Protein AF-A0A6P8TSI1-F1 (afdb_monomer)

Sequence (159 aa):
MEPGDLRESPAGSGESDTGDWREEGCPGGPEEVKTPETNGTTIETSTRDTCEEGETEKQKGVGEQLHSPYEEKLDPRIKDELEHLNEASAEINRLELQLDDARSGYRKILTESARKLNAHSSQLGGCIEKARPYYEARRLAKEVHTHTHTHWETGLCIP

Solvent-accessible surface area (backbone atoms only — not comparable to full-atom values): 10791 Å² total; per-residue (Å²): 135,84,86,82,80,84,83,80,78,82,90,76,91,78,85,78,81,84,76,85,78,79,84,79,76,86,85,82,84,82,91,82,94,79,85,90,85,88,90,84,90,87,90,86,82,91,81,89,84,90,86,87,89,81,92,74,92,74,94,75,88,67,94,68,81,77,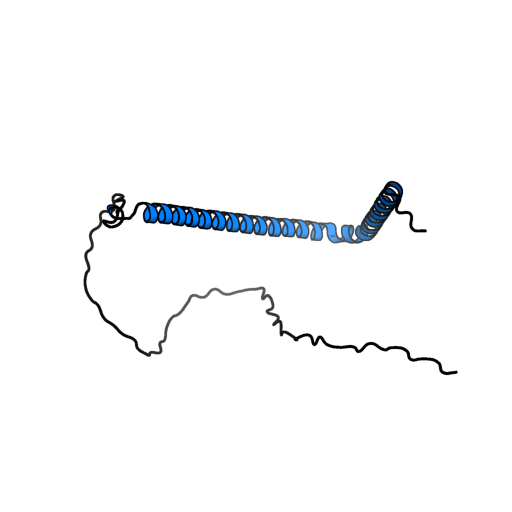76,48,86,59,70,82,66,54,57,67,71,59,49,53,52,50,51,53,51,52,52,52,50,52,50,49,56,51,50,52,52,52,50,51,51,52,51,52,50,48,51,52,50,52,52,53,49,51,52,52,49,51,54,50,42,72,75,44,39,76,61,47,64,70,46,43,66,59,54,52,54,51,51,50,52,49,50,50,50,51,50,51,50,50,37,66,73,68,63,67,74,78,131

pLDDT: mean 70.51, std 26.66, range [28.59, 98.81]

Structure (mmCIF, N/CA/C/O backbone):
data_AF-A0A6P8TSI1-F1
#
_entry.id   AF-A0A6P8TSI1-F1
#
loop_
_atom_site.group_PDB
_atom_site.id
_atom_site.type_symbol
_atom_site.label_atom_id
_atom_site.label_alt_id
_atom_site.label_comp_id
_atom_site.label_asym_id
_atom_site.label_entity_id
_atom_site.label_seq_id
_atom_site.pdbx_PDB_ins_code
_atom_site.Cartn_x
_atom_site.Cartn_y
_atom_site.Cartn_z
_atom_site.occupancy
_atom_site.B_iso_or_equiv
_atom_site.auth_seq_id
_atom_site.auth_comp_id
_atom_site.auth_asym_id
_atom_site.auth_atom_id
_atom_site.pdbx_PDB_model_num
ATOM 1 N N . MET A 1 1 ? 34.805 65.572 4.446 1.00 48.62 1 MET A N 1
ATOM 2 C CA . MET A 1 1 ? 33.503 64.935 4.174 1.00 48.62 1 MET A CA 1
ATOM 3 C C . MET A 1 1 ? 33.719 63.446 4.385 1.00 48.62 1 MET A C 1
ATOM 5 O O . MET A 1 1 ? 34.515 62.875 3.651 1.00 48.62 1 MET A O 1
ATOM 9 N N . GLU A 1 2 ? 33.171 62.883 5.459 1.00 56.16 2 GLU A N 1
ATOM 10 C CA . GLU A 1 2 ? 33.277 61.454 5.795 1.00 56.16 2 GLU A CA 1
ATOM 11 C C . GLU A 1 2 ? 32.568 60.555 4.770 1.00 56.16 2 GLU A C 1
ATOM 13 O O . GLU A 1 2 ? 31.536 60.966 4.234 1.00 56.16 2 GLU A O 1
ATOM 18 N N . PRO A 1 3 ? 33.035 59.313 4.555 1.00 62.44 3 PRO A N 1
ATOM 19 C CA . PRO A 1 3 ? 32.190 58.228 4.082 1.00 62.44 3 PRO A CA 1
ATOM 20 C C . PRO A 1 3 ? 31.582 57.476 5.279 1.00 62.44 3 PRO A C 1
ATOM 22 O O . PRO A 1 3 ? 32.301 56.904 6.092 1.00 62.44 3 PRO A O 1
ATOM 25 N N . GLY A 1 4 ? 30.252 57.502 5.374 1.00 53.53 4 GLY A N 1
ATOM 26 C CA . GLY A 1 4 ? 29.485 56.836 6.422 1.00 53.53 4 GLY A CA 1
ATOM 27 C C . GLY A 1 4 ? 29.460 55.308 6.304 1.00 53.53 4 GLY A C 1
ATOM 28 O O . GLY A 1 4 ? 29.251 54.747 5.229 1.00 53.53 4 GLY A O 1
ATOM 29 N N . ASP A 1 5 ? 29.666 54.701 7.466 1.00 50.72 5 ASP A N 1
ATOM 30 C CA . ASP A 1 5 ? 29.420 53.345 7.958 1.00 50.72 5 ASP A CA 1
ATOM 31 C C . ASP A 1 5 ? 28.565 52.379 7.111 1.00 50.72 5 ASP A C 1
ATOM 33 O O . ASP A 1 5 ? 27.346 52.516 6.960 1.00 50.72 5 ASP A O 1
ATOM 37 N N . LEU A 1 6 ? 29.212 51.286 6.685 1.00 56.69 6 LEU A N 1
ATOM 38 C CA . LEU A 1 6 ? 28.566 50.014 6.365 1.00 56.69 6 LEU A CA 1
ATOM 39 C C . LEU A 1 6 ? 28.001 49.410 7.659 1.00 56.69 6 LEU A C 1
ATOM 41 O O . LEU A 1 6 ? 28.736 49.022 8.564 1.00 56.69 6 LEU A O 1
ATOM 45 N N . ARG A 1 7 ? 26.678 49.299 7.734 1.00 60.09 7 ARG A N 1
ATOM 46 C CA . ARG A 1 7 ? 25.975 48.645 8.839 1.00 60.09 7 ARG A CA 1
ATOM 47 C C . ARG A 1 7 ? 26.093 47.123 8.691 1.00 60.09 7 ARG A C 1
ATOM 49 O O . ARG A 1 7 ? 25.252 46.495 8.051 1.00 60.09 7 ARG A O 1
ATOM 56 N N . GLU A 1 8 ? 27.133 46.527 9.265 1.00 64.12 8 GLU A N 1
ATOM 57 C CA . GLU A 1 8 ? 27.214 45.072 9.424 1.00 64.12 8 GLU A CA 1
ATOM 58 C C . GLU A 1 8 ? 26.134 44.601 10.413 1.00 64.12 8 GLU A C 1
ATOM 60 O O . GLU A 1 8 ? 25.965 45.162 11.497 1.00 64.12 8 GLU A O 1
ATOM 65 N N . SER A 1 9 ? 25.350 43.595 10.018 1.00 59.16 9 SER A N 1
ATOM 66 C CA . SER A 1 9 ? 24.389 42.935 10.910 1.00 59.16 9 SER A CA 1
ATOM 67 C C . SER A 1 9 ? 25.069 41.750 11.605 1.00 59.16 9 SER A C 1
ATOM 69 O O . SER A 1 9 ? 25.809 41.021 10.944 1.00 59.16 9 SER A O 1
ATOM 71 N N . PRO A 1 10 ? 24.838 41.532 12.913 1.00 59.41 10 PRO A N 1
ATOM 72 C CA . PRO A 1 10 ? 25.536 40.503 13.672 1.00 59.41 10 PRO A CA 1
ATOM 73 C C . PRO A 1 10 ? 25.030 39.105 13.303 1.00 59.41 10 PRO A C 1
ATOM 75 O O . PRO A 1 10 ? 23.828 38.837 13.338 1.00 59.41 10 PRO A O 1
ATOM 78 N N . ALA A 1 11 ? 25.959 38.203 12.987 1.00 53.91 11 ALA A N 1
ATOM 79 C CA . ALA A 1 11 ? 25.685 36.775 12.920 1.00 53.91 11 ALA A CA 1
ATOM 80 C C . ALA A 1 11 ? 25.423 36.250 14.340 1.00 53.91 11 ALA A C 1
ATOM 82 O O . ALA A 1 11 ? 26.274 36.379 15.220 1.00 53.91 11 ALA A O 1
ATOM 83 N N . GLY A 1 12 ? 24.239 35.678 14.558 1.00 44.97 12 GLY A N 1
ATOM 84 C CA . GLY A 1 12 ? 23.817 35.146 15.847 1.00 44.97 12 GLY A CA 1
ATOM 85 C C . GLY A 1 12 ? 22.985 33.874 15.711 1.00 44.97 12 GLY A C 1
ATOM 86 O O . GLY A 1 12 ? 21.851 33.926 15.250 1.00 44.97 12 GLY A O 1
ATOM 87 N N . SER A 1 13 ? 23.580 32.791 16.214 1.00 50.56 13 SER A N 1
ATOM 88 C CA . SER A 1 13 ? 22.963 31.655 16.915 1.00 50.56 13 SER A CA 1
ATOM 89 C C . SER A 1 13 ? 22.236 30.556 16.136 1.00 50.56 13 SER A C 1
ATOM 91 O O . SER A 1 13 ? 21.243 30.773 15.451 1.00 50.56 13 SER A O 1
ATOM 93 N N . GLY A 1 14 ? 22.702 29.328 16.386 1.00 39.38 14 GLY A N 1
ATOM 94 C CA . GLY A 1 14 ? 22.045 28.075 16.027 1.00 39.38 14 GLY A CA 1
ATOM 95 C C . GLY A 1 14 ? 23.027 26.909 16.004 1.00 39.38 14 GLY A C 1
ATOM 96 O O . GLY A 1 14 ? 23.256 26.324 14.953 1.00 39.38 14 GLY A O 1
ATOM 97 N N . GLU A 1 15 ? 23.660 26.627 17.141 1.00 44.66 15 GLU A N 1
ATOM 98 C CA . GLU A 1 15 ? 24.416 25.394 17.367 1.00 44.66 15 GLU A CA 1
ATOM 99 C C . GLU A 1 15 ? 23.519 24.174 17.086 1.00 44.66 15 GLU A C 1
ATOM 101 O O . GLU A 1 15 ? 22.430 24.041 17.640 1.00 44.66 15 GLU A O 1
ATOM 106 N N . SER A 1 16 ? 23.932 23.312 16.159 1.00 51.69 16 SER A N 1
ATOM 107 C CA . SER A 1 16 ? 23.246 22.051 15.895 1.00 51.69 16 SER A CA 1
ATOM 108 C C . SER A 1 16 ? 23.717 21.013 16.906 1.00 51.69 16 SER A C 1
ATOM 110 O O . SER A 1 16 ? 24.883 20.616 16.882 1.00 51.69 16 SER A O 1
ATOM 112 N N . ASP A 1 17 ? 22.799 20.583 17.765 1.00 48.03 17 ASP A N 1
ATOM 113 C CA . ASP A 1 17 ? 22.926 19.414 18.630 1.00 48.03 17 ASP A CA 1
ATOM 114 C C . ASP A 1 17 ? 23.291 18.177 17.788 1.00 48.03 17 ASP A C 1
ATOM 116 O O . ASP A 1 17 ? 22.512 17.704 16.955 1.00 48.03 17 ASP A O 1
ATOM 120 N N . THR A 1 18 ? 24.520 17.686 17.944 1.00 44.78 18 THR A N 1
ATOM 121 C CA . THR A 1 18 ? 24.988 16.433 17.345 1.00 44.78 18 THR A CA 1
ATOM 122 C C . THR A 1 18 ? 24.381 15.263 18.109 1.00 44.78 18 THR A C 1
ATOM 124 O O . THR A 1 18 ? 25.004 14.699 19.006 1.00 44.78 18 THR A O 1
ATOM 127 N N . GLY A 1 19 ? 23.152 14.908 17.739 1.00 40.81 19 GLY A N 1
ATOM 128 C CA . GLY A 1 19 ? 22.516 13.659 18.134 1.00 40.81 19 GLY A CA 1
ATOM 129 C C . GLY A 1 19 ? 23.210 12.464 17.479 1.00 40.81 19 GLY A C 1
ATOM 130 O O . GLY A 1 19 ? 23.194 12.308 16.258 1.00 40.81 19 GLY A O 1
ATOM 131 N N . ASP A 1 20 ? 23.822 11.643 18.324 1.00 40.62 20 ASP A N 1
ATOM 132 C CA . ASP A 1 20 ? 24.399 10.324 18.067 1.00 40.62 20 ASP A CA 1
ATOM 133 C C . ASP A 1 20 ? 23.339 9.356 17.499 1.00 40.62 20 ASP A C 1
ATOM 135 O O . ASP A 1 20 ? 22.593 8.709 18.236 1.00 40.62 20 ASP A O 1
ATOM 139 N N . TRP A 1 21 ? 23.231 9.273 16.170 1.00 38.56 21 TRP A N 1
ATOM 140 C CA . TRP A 1 21 ? 22.453 8.229 15.502 1.00 38.56 21 TRP A CA 1
ATOM 141 C C . TRP A 1 21 ? 23.331 6.993 15.333 1.00 38.56 21 TRP A C 1
ATOM 143 O O . TRP A 1 21 ? 24.041 6.832 14.344 1.00 38.56 21 TRP A O 1
ATOM 153 N N . ARG A 1 22 ? 23.265 6.124 16.340 1.00 44.59 22 ARG A N 1
ATOM 154 C CA . ARG A 1 22 ? 23.788 4.757 16.330 1.00 44.59 22 ARG A CA 1
ATOM 155 C C . ARG A 1 22 ? 23.360 4.023 15.049 1.00 44.59 22 ARG A C 1
ATOM 157 O O . ARG A 1 22 ? 22.180 3.726 14.864 1.00 44.59 22 ARG A O 1
ATOM 164 N N . GLU A 1 23 ? 24.328 3.719 14.186 1.00 43.28 23 GLU A N 1
ATOM 165 C CA . GLU A 1 23 ? 24.185 2.729 13.116 1.00 43.28 23 GLU A CA 1
ATOM 166 C C . GLU A 1 23 ? 23.965 1.348 13.746 1.00 43.28 23 GLU A C 1
ATOM 168 O O . GLU A 1 23 ? 24.897 0.737 14.262 1.00 43.28 23 GLU A O 1
ATOM 173 N N . GLU A 1 24 ? 22.741 0.831 13.683 1.00 37.56 24 GLU A N 1
ATOM 174 C CA . GLU A 1 24 ? 22.503 -0.604 13.838 1.00 37.56 24 GLU A CA 1
ATOM 175 C C . GLU A 1 24 ? 22.441 -1.217 12.436 1.00 37.56 24 GLU A C 1
ATOM 177 O O . GLU A 1 24 ? 21.470 -1.065 11.688 1.00 37.56 24 GLU A O 1
ATOM 182 N N . GLY A 1 25 ? 23.549 -1.849 12.049 1.00 35.56 25 GLY A N 1
ATOM 183 C CA . GLY A 1 25 ? 23.700 -2.546 10.780 1.00 35.56 25 GLY A CA 1
ATOM 184 C C . GLY A 1 25 ? 22.747 -3.735 10.664 1.00 35.56 25 GLY A C 1
ATOM 185 O O . GLY A 1 25 ? 22.529 -4.483 11.612 1.00 35.56 25 GLY A O 1
ATOM 186 N N . CYS A 1 26 ? 22.201 -3.939 9.466 1.00 35.50 26 CYS A N 1
ATOM 187 C CA . CYS A 1 26 ? 21.476 -5.155 9.107 1.00 35.50 26 CYS A CA 1
ATOM 188 C C . CYS A 1 26 ? 22.431 -6.367 9.098 1.00 35.50 26 CYS A C 1
ATOM 190 O O . CYS A 1 26 ? 23.345 -6.376 8.269 1.00 35.50 26 CYS A O 1
ATOM 192 N N . PRO A 1 27 ? 22.217 -7.427 9.903 1.00 37.09 27 PRO A N 1
ATOM 193 C CA . PRO A 1 27 ? 22.967 -8.664 9.756 1.00 37.09 27 PRO A CA 1
ATOM 194 C C . PRO A 1 27 ? 22.159 -9.665 8.923 1.00 37.09 27 PRO A C 1
ATOM 196 O O . PRO A 1 27 ? 21.105 -10.153 9.331 1.00 37.09 27 PRO A O 1
ATOM 199 N N . GLY A 1 28 ? 22.665 -9.972 7.730 1.00 33.34 28 GLY A N 1
ATOM 200 C CA . GLY A 1 28 ? 22.177 -11.060 6.889 1.00 33.34 28 GLY A CA 1
ATOM 201 C C . GLY A 1 28 ? 23.009 -12.339 7.049 1.00 33.34 28 GLY A C 1
ATOM 202 O O . GLY A 1 28 ? 24.079 -12.417 6.459 1.00 33.34 28 GLY A O 1
ATOM 203 N N . GLY A 1 29 ? 22.442 -13.325 7.765 1.00 32.84 29 GLY A N 1
ATOM 204 C CA . GLY A 1 29 ? 22.576 -14.799 7.621 1.00 32.84 29 GLY A CA 1
ATOM 205 C C . GLY A 1 29 ? 23.891 -15.502 8.024 1.00 32.84 29 GLY A C 1
ATOM 206 O O . GLY A 1 29 ? 24.897 -14.828 8.221 1.00 32.84 29 GLY A O 1
ATOM 207 N N . PRO A 1 30 ? 23.947 -16.860 8.023 1.00 45.19 30 PRO A N 1
ATOM 208 C CA . PRO A 1 30 ? 22.920 -17.895 8.275 1.00 45.19 30 PRO A CA 1
ATOM 209 C C . PRO A 1 30 ? 23.286 -18.837 9.468 1.00 45.19 30 PRO A C 1
ATOM 211 O O . PRO A 1 30 ? 24.387 -18.736 9.992 1.00 45.19 30 PRO A O 1
ATOM 214 N N . GLU A 1 31 ? 22.394 -19.792 9.810 1.00 32.47 31 GLU A N 1
ATOM 215 C CA . GLU A 1 31 ? 22.579 -20.914 10.782 1.00 32.47 31 GLU A CA 1
ATOM 216 C C . GLU A 1 31 ? 22.631 -20.499 12.280 1.00 32.47 31 GLU A C 1
ATOM 218 O O . GLU A 1 31 ? 23.166 -19.459 12.619 1.00 32.47 31 GLU A O 1
ATOM 223 N N . GLU A 1 32 ? 22.024 -21.143 13.285 1.00 29.95 32 GLU A N 1
ATOM 224 C CA . GLU A 1 32 ? 21.593 -22.519 13.564 1.00 29.95 32 GLU A CA 1
ATOM 225 C C . GLU A 1 32 ? 20.360 -22.504 14.505 1.00 29.95 32 GLU A C 1
ATOM 227 O O . GLU A 1 32 ? 20.172 -21.603 15.323 1.00 29.95 32 GLU A O 1
ATOM 232 N N . VAL A 1 33 ? 19.533 -23.549 14.428 1.00 41.81 33 VAL A N 1
ATOM 233 C CA . VAL A 1 33 ? 18.452 -23.856 15.380 1.00 41.81 33 VAL A CA 1
ATOM 234 C C . VAL A 1 33 ? 19.035 -24.447 16.669 1.00 41.81 33 VAL A C 1
ATOM 236 O O . VAL A 1 33 ? 19.665 -25.502 16.616 1.00 41.81 33 VAL A O 1
ATOM 239 N N . LYS A 1 34 ? 18.726 -23.862 17.838 1.00 31.47 34 LYS A N 1
ATOM 240 C CA . LYS A 1 34 ? 18.705 -24.593 19.120 1.00 31.47 34 LYS A CA 1
ATOM 241 C C . LYS A 1 34 ? 17.761 -23.946 20.148 1.00 31.47 34 LYS A C 1
ATOM 243 O O . LYS A 1 34 ? 17.696 -22.732 20.285 1.00 31.47 34 LYS A O 1
ATOM 248 N N . THR A 1 35 ? 16.992 -24.809 20.802 1.00 28.62 35 THR A N 1
ATOM 249 C CA . THR A 1 35 ? 15.863 -24.610 21.735 1.00 28.62 35 THR A CA 1
ATOM 250 C C . THR A 1 35 ? 16.232 -23.974 23.094 1.00 28.62 35 THR A C 1
ATOM 252 O O . THR A 1 35 ? 17.418 -23.900 23.405 1.00 28.62 35 THR A O 1
ATOM 255 N N . PRO A 1 36 ? 15.245 -23.538 23.917 1.00 41.44 36 PRO A N 1
ATOM 256 C CA . PRO A 1 36 ? 15.475 -22.702 25.096 1.00 41.44 36 PRO A CA 1
ATOM 257 C C . PRO A 1 36 ? 15.772 -23.523 26.357 1.00 41.44 36 PRO A C 1
ATOM 259 O O . PRO A 1 36 ? 15.175 -24.578 26.564 1.00 41.44 36 PRO A O 1
ATOM 262 N N . GLU A 1 37 ? 16.629 -22.993 27.233 1.00 30.33 37 GLU A N 1
ATOM 263 C CA . GLU A 1 37 ? 16.833 -23.517 28.584 1.00 30.33 37 GLU A CA 1
ATOM 264 C C . GLU A 1 37 ? 16.708 -22.415 29.640 1.00 30.33 37 GLU A C 1
ATOM 266 O O . GLU A 1 37 ? 17.060 -21.252 29.456 1.00 30.33 37 GLU A O 1
ATOM 271 N N . THR A 1 38 ? 16.106 -22.844 30.733 1.00 29.03 38 THR A N 1
ATOM 272 C CA . THR A 1 38 ? 15.568 -22.134 31.882 1.00 29.03 38 THR A CA 1
ATOM 273 C C . THR A 1 38 ? 16.619 -21.892 32.981 1.00 29.03 38 THR A C 1
ATOM 275 O O . THR A 1 38 ? 17.586 -22.646 33.066 1.00 29.03 38 THR A O 1
ATOM 278 N N . ASN A 1 39 ? 16.318 -20.957 33.904 1.00 31.28 39 ASN A N 1
ATOM 279 C CA . ASN A 1 39 ? 16.537 -21.004 35.377 1.00 31.28 39 ASN A CA 1
ATOM 280 C C . ASN A 1 39 ? 17.404 -19.893 36.017 1.00 31.28 39 ASN A C 1
ATOM 282 O O . ASN A 1 39 ? 18.542 -19.669 35.620 1.00 31.28 39 ASN A O 1
ATOM 286 N N . GLY A 1 40 ? 16.888 -19.338 37.132 1.00 30.83 40 GLY A N 1
ATOM 287 C CA . GLY A 1 40 ? 17.652 -18.740 38.247 1.00 30.83 40 GLY A CA 1
ATOM 288 C C . GLY A 1 40 ? 17.399 -17.242 38.480 1.00 30.83 40 GLY A C 1
ATOM 289 O O . GLY A 1 40 ? 18.065 -16.414 37.881 1.00 30.83 40 GLY A O 1
ATOM 290 N N . THR A 1 41 ? 16.356 -16.835 39.214 1.00 28.59 41 THR A N 1
ATOM 291 C CA . THR A 1 41 ? 16.309 -16.654 40.689 1.00 28.59 41 THR A CA 1
ATOM 292 C C . THR A 1 41 ? 17.200 -15.523 41.219 1.00 28.59 41 THR A C 1
ATOM 294 O O . THR A 1 41 ? 18.405 -15.708 41.345 1.00 28.59 41 THR A O 1
ATOM 297 N N . THR A 1 42 ? 16.594 -14.408 41.657 1.00 32.75 42 THR A N 1
ATOM 298 C CA . THR A 1 42 ? 16.969 -13.669 42.885 1.00 32.75 42 THR A CA 1
ATOM 299 C C . THR A 1 42 ? 15.765 -12.849 43.386 1.00 32.75 42 THR A C 1
ATOM 301 O O . THR A 1 42 ? 15.153 -12.089 42.643 1.00 32.75 42 THR A O 1
ATOM 304 N N . ILE A 1 43 ? 15.429 -13.108 44.649 1.00 36.97 43 ILE A N 1
ATOM 305 C CA . ILE A 1 43 ? 14.410 -12.549 45.561 1.00 36.97 43 ILE A CA 1
ATOM 306 C C . ILE A 1 43 ? 14.973 -11.182 46.057 1.00 36.97 43 ILE A C 1
ATOM 308 O O . ILE A 1 43 ? 16.189 -11.038 46.077 1.00 36.97 43 ILE A O 1
ATOM 312 N N . GLU A 1 44 ? 14.282 -10.084 46.387 1.00 35.91 44 GLU A N 1
ATOM 313 C CA . GLU A 1 44 ? 13.160 -9.778 47.297 1.00 35.91 44 GLU A CA 1
ATOM 314 C C . GLU A 1 44 ? 12.703 -8.319 46.976 1.00 35.91 44 GLU A C 1
ATOM 316 O O . GLU A 1 44 ? 13.492 -7.545 46.446 1.00 35.91 44 GLU A O 1
ATOM 321 N N . THR A 1 45 ? 11.508 -7.783 47.248 1.00 30.17 45 THR A N 1
ATOM 322 C CA . THR A 1 45 ? 10.881 -7.588 48.567 1.00 30.17 45 THR A CA 1
ATOM 323 C C . THR A 1 45 ? 9.504 -6.8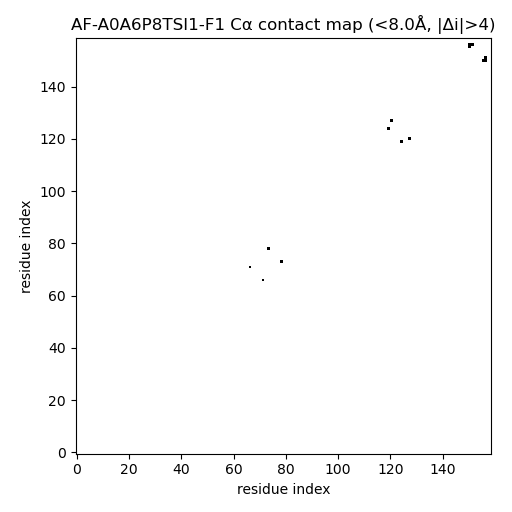97 48.409 1.00 30.17 45 THR A C 1
ATOM 325 O O . THR A 1 45 ? 9.382 -5.891 47.724 1.00 30.17 45 THR A O 1
ATOM 328 N N . SER A 1 46 ? 8.514 -7.413 49.148 1.00 37.38 46 SER A N 1
ATOM 329 C CA . SER A 1 46 ? 7.489 -6.704 49.944 1.00 37.38 46 SER A CA 1
ATOM 330 C C . SER A 1 46 ? 6.545 -5.656 49.317 1.00 37.38 46 SER A C 1
ATOM 332 O O . SER A 1 46 ? 6.904 -4.501 49.121 1.00 37.38 46 SER A O 1
ATOM 334 N N . THR A 1 47 ? 5.268 -6.031 49.168 1.00 35.38 47 THR A N 1
ATOM 335 C CA . THR A 1 47 ? 4.072 -5.395 49.791 1.00 35.38 47 THR A CA 1
ATOM 336 C C . THR A 1 47 ? 2.857 -6.293 49.457 1.00 35.38 47 THR A C 1
ATOM 338 O O . THR A 1 47 ? 2.596 -6.552 48.292 1.00 35.38 47 THR A O 1
ATOM 341 N N . ARG A 1 48 ? 2.309 -7.073 50.409 1.00 38.88 48 ARG A N 1
ATOM 342 C CA . ARG A 1 48 ? 1.156 -6.750 51.291 1.00 38.88 48 ARG A CA 1
ATOM 343 C C . ARG A 1 48 ? -0.136 -6.531 50.460 1.00 38.88 48 ARG A C 1
ATOM 345 O O . ARG A 1 48 ? -0.113 -5.689 49.582 1.00 38.88 48 ARG A O 1
ATOM 352 N N . ASP A 1 49 ? -1.279 -7.208 50.602 1.00 31.55 49 ASP A N 1
ATOM 353 C CA . ASP A 1 49 ? -1.989 -7.864 51.710 1.00 31.55 49 ASP A CA 1
ATOM 354 C C . ASP A 1 49 ? -2.864 -9.027 51.164 1.00 31.55 49 ASP A C 1
ATOM 356 O O . ASP A 1 49 ? -3.199 -9.092 49.984 1.00 31.55 49 ASP A O 1
ATOM 360 N N . THR A 1 50 ? -3.232 -9.921 52.075 1.00 34.47 50 THR A N 1
ATOM 361 C CA . THR A 1 50 ? -4.143 -11.080 52.000 1.00 34.47 50 THR A CA 1
ATOM 362 C C . THR A 1 50 ? -5.537 -10.827 51.410 1.00 34.47 50 THR A C 1
ATOM 364 O O . THR A 1 50 ? -6.089 -9.762 51.664 1.00 34.47 50 THR A O 1
ATOM 367 N N . CYS A 1 51 ? -6.140 -11.862 50.797 1.00 34.34 51 CYS A N 1
ATOM 368 C CA . CYS A 1 51 ? -7.510 -12.360 51.063 1.00 34.34 51 CYS A CA 1
ATOM 369 C C . CYS A 1 51 ? -7.717 -13.726 50.366 1.00 34.34 51 CYS A C 1
ATOM 371 O O . CYS A 1 51 ? -7.589 -13.819 49.147 1.00 34.34 51 CYS A O 1
ATOM 373 N N . GLU A 1 52 ? -8.011 -14.773 51.143 1.00 36.38 52 GLU A N 1
ATOM 374 C CA . GLU A 1 52 ? -8.319 -16.134 50.676 1.00 36.38 52 GLU A CA 1
ATOM 375 C C . GLU A 1 52 ? -9.824 -16.363 50.433 1.00 36.38 52 GLU A C 1
ATOM 377 O O . GLU A 1 52 ? -10.676 -15.670 50.987 1.00 36.38 52 GLU A O 1
ATOM 382 N N . GLU A 1 53 ? -10.060 -17.446 49.685 1.00 35.50 53 GLU A N 1
ATOM 383 C CA . GLU A 1 53 ? -11.241 -18.315 49.584 1.00 35.50 53 GLU A CA 1
ATOM 384 C C . GLU A 1 53 ? -12.247 -18.092 48.447 1.00 35.50 53 GLU A C 1
ATOM 386 O O . GLU A 1 53 ? -12.888 -17.052 48.308 1.00 35.50 53 GLU A O 1
ATOM 391 N N . GLY A 1 54 ? -12.466 -19.189 47.707 1.00 32.69 54 GLY A N 1
ATOM 392 C CA . GLY A 1 54 ? -13.749 -19.470 47.071 1.00 32.69 54 GLY A CA 1
ATOM 393 C C . GLY A 1 54 ? -13.682 -20.180 45.723 1.00 32.69 54 GLY A C 1
ATOM 394 O O . GLY A 1 54 ? -14.149 -19.635 44.729 1.00 32.69 54 GLY A O 1
ATOM 395 N N . GLU A 1 55 ? -13.164 -21.409 45.674 1.00 41.25 55 GLU A N 1
ATOM 396 C CA . GLU A 1 55 ? -13.411 -22.313 44.546 1.00 41.25 55 GLU A CA 1
ATOM 397 C C . GLU A 1 55 ? -14.903 -22.673 44.486 1.00 41.25 55 GLU A C 1
ATOM 399 O O . GLU A 1 55 ? -15.452 -23.226 45.436 1.00 41.25 55 GLU A O 1
ATOM 404 N N . THR A 1 56 ? -15.561 -22.425 43.355 1.00 34.44 56 THR A N 1
ATOM 405 C CA . THR A 1 56 ? -16.699 -23.248 42.922 1.00 34.44 56 THR A CA 1
ATOM 406 C C . THR A 1 56 ? -16.693 -23.369 41.404 1.00 34.44 56 THR A C 1
ATOM 408 O O . THR A 1 56 ? -17.099 -22.474 40.666 1.00 34.44 56 THR A O 1
ATOM 411 N N . GLU A 1 57 ? -16.243 -24.527 40.932 1.00 42.53 57 GLU A N 1
ATOM 412 C CA . GLU A 1 57 ? -16.562 -25.016 39.600 1.00 42.53 57 GLU A CA 1
ATOM 413 C C . GLU A 1 57 ? -18.078 -25.224 39.482 1.00 42.53 57 GLU A C 1
ATOM 415 O O . GLU A 1 57 ? -18.681 -25.968 40.258 1.00 42.53 57 GLU A O 1
ATOM 420 N N . LYS A 1 58 ? -18.697 -24.626 38.461 1.00 38.44 58 LYS A N 1
ATOM 421 C CA . LYS A 1 58 ? -19.863 -25.214 37.793 1.00 38.44 58 LYS A CA 1
ATOM 422 C C . LYS A 1 58 ? -19.986 -24.680 36.371 1.00 38.44 58 LYS A C 1
ATOM 424 O O . LYS A 1 58 ? -20.391 -23.550 36.126 1.00 38.44 58 LYS A O 1
ATOM 429 N N . GLN A 1 59 ? -19.655 -25.554 35.426 1.00 46.44 59 GLN A N 1
ATOM 430 C CA . GLN A 1 59 ? -20.005 -25.426 34.019 1.00 46.44 59 GLN A CA 1
ATOM 431 C C . GLN A 1 59 ? -21.527 -25.310 33.859 1.00 46.44 59 GLN A C 1
ATOM 433 O O . GLN A 1 59 ? -22.235 -26.256 34.205 1.00 46.44 59 GLN A O 1
ATOM 438 N N . LYS A 1 60 ? -22.011 -24.210 33.260 1.00 40.78 60 LYS A N 1
ATOM 439 C CA . LYS A 1 60 ? -23.157 -24.201 32.328 1.00 40.78 60 LYS A CA 1
ATOM 440 C C . LYS A 1 60 ? -23.285 -22.842 31.615 1.00 40.78 60 LYS A C 1
ATOM 442 O O . LYS A 1 60 ? -24.060 -21.996 32.029 1.00 40.78 60 LYS A O 1
ATOM 447 N N . GLY A 1 61 ? -22.551 -22.641 30.522 1.00 32.62 61 GLY A N 1
ATOM 448 C CA . GLY A 1 61 ? -22.712 -21.471 29.649 1.00 32.62 61 GLY A CA 1
ATOM 449 C C . GLY A 1 61 ? -23.696 -21.738 28.509 1.00 32.62 61 GLY A C 1
ATOM 450 O O . GLY A 1 61 ? -23.280 -21.999 27.385 1.00 32.62 61 GLY A O 1
ATOM 451 N N . VAL A 1 62 ? -24.998 -21.698 28.799 1.00 43.97 62 VAL A N 1
ATOM 452 C CA . VAL A 1 62 ? -25.983 -21.192 27.825 1.00 43.97 62 VAL A CA 1
ATOM 453 C C . VAL A 1 62 ? -25.850 -19.673 27.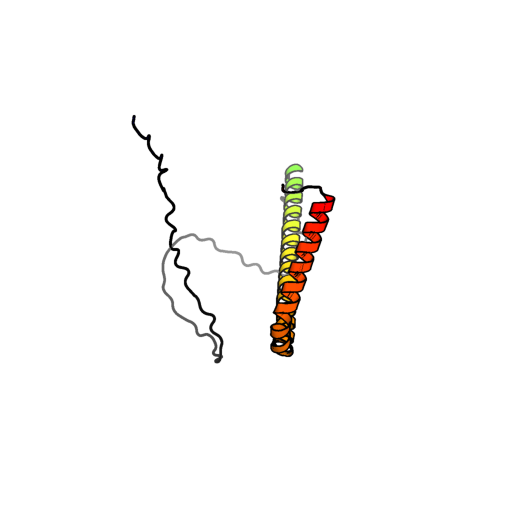892 1.00 43.97 62 VAL A C 1
ATOM 455 O O . VAL A 1 62 ? -25.635 -19.164 28.983 1.00 43.97 62 VAL A O 1
ATOM 458 N N . GLY A 1 63 ? -25.892 -18.973 26.756 1.00 51.66 63 GLY A N 1
ATOM 459 C CA . GLY A 1 63 ? -25.694 -17.523 26.676 1.00 51.66 63 GLY A CA 1
ATOM 460 C C . GLY A 1 63 ? -26.631 -16.747 27.600 1.00 51.66 63 GLY A C 1
ATOM 461 O O . GLY A 1 63 ? -27.731 -16.371 27.209 1.00 51.66 63 GLY A O 1
ATOM 462 N N . GLU A 1 64 ? -26.186 -16.521 28.829 1.00 48.16 64 GLU A N 1
ATOM 463 C CA . GLU A 1 64 ? -26.827 -15.645 29.787 1.00 48.16 64 GLU A CA 1
ATOM 464 C C . GLU A 1 64 ? -26.220 -14.272 29.570 1.00 48.16 64 GLU A C 1
ATOM 466 O O . GLU A 1 64 ? -25.079 -13.984 29.933 1.00 48.16 64 GLU A O 1
ATOM 471 N N . GLN A 1 65 ? -27.005 -13.424 28.920 1.00 58.75 65 GLN A N 1
ATOM 472 C CA . GLN A 1 65 ? -26.841 -11.992 29.018 1.00 58.75 65 GLN A CA 1
ATOM 473 C C . GLN A 1 65 ? -27.055 -11.659 30.499 1.00 58.75 65 GLN A C 1
ATOM 475 O O . GLN A 1 65 ? -28.187 -11.553 30.969 1.00 58.75 65 GLN A O 1
ATOM 480 N N . LEU A 1 66 ? -25.955 -11.642 31.256 1.00 46.91 66 LEU A N 1
ATOM 481 C CA . LEU A 1 66 ? -25.910 -11.274 32.665 1.00 46.91 66 LEU A CA 1
ATOM 482 C C . LEU A 1 66 ? -26.206 -9.777 32.747 1.00 46.91 66 LEU A C 1
ATOM 484 O O . LEU A 1 66 ? -25.301 -8.956 32.867 1.00 46.91 66 LEU A O 1
ATOM 488 N N . HIS A 1 67 ? -27.486 -9.431 32.624 1.00 57.81 67 HIS A N 1
ATOM 489 C CA . HIS A 1 67 ? -27.959 -8.093 32.918 1.00 57.81 67 HIS A CA 1
ATOM 490 C C . HIS A 1 67 ? -27.763 -7.896 34.414 1.00 57.81 67 HIS A C 1
ATOM 492 O O . HIS A 1 67 ? -28.438 -8.505 35.252 1.00 57.81 67 HIS A O 1
ATOM 498 N N . SER A 1 68 ? -26.728 -7.136 34.743 1.00 62.16 68 SER A N 1
ATOM 499 C CA . SER A 1 68 ? -26.300 -6.931 36.114 1.00 62.16 68 SER A CA 1
ATOM 500 C C . SER A 1 68 ? -27.451 -6.287 36.899 1.00 62.16 68 SER A C 1
ATOM 502 O O . SER A 1 68 ? -28.128 -5.416 36.352 1.00 62.16 68 SER A O 1
ATOM 504 N N . PRO A 1 69 ? -27.687 -6.618 38.185 1.00 62.84 69 PRO A N 1
ATOM 505 C CA . PRO A 1 69 ? -28.742 -5.981 38.991 1.00 62.84 69 PRO A CA 1
ATOM 506 C C . PRO A 1 69 ? -28.637 -4.447 39.070 1.00 62.84 69 PRO A C 1
ATOM 508 O O . PRO A 1 69 ? -29.552 -3.771 39.543 1.00 62.84 69 PRO A O 1
ATOM 511 N N . TYR A 1 70 ? -27.494 -3.903 38.654 1.00 60.12 70 TYR A N 1
ATOM 512 C CA . TYR A 1 70 ? -27.229 -2.478 38.539 1.00 60.12 70 TYR A CA 1
ATOM 513 C C . TYR A 1 70 ? -27.811 -1.865 37.266 1.00 60.12 70 TYR A C 1
ATOM 515 O O . TYR A 1 70 ? -28.261 -0.730 37.320 1.00 60.12 70 TYR A O 1
ATOM 523 N N . GLU A 1 71 ? -27.874 -2.611 36.167 1.00 61.50 71 GLU A N 1
ATOM 524 C CA . GLU A 1 71 ? -28.298 -2.143 34.843 1.00 61.50 71 GLU A CA 1
ATOM 525 C C . GLU A 1 71 ? -29.810 -1.820 34.811 1.00 61.50 71 GLU A C 1
ATOM 527 O O . GLU A 1 71 ? -30.245 -0.901 34.122 1.00 61.50 71 GLU A O 1
ATOM 532 N N . GLU A 1 72 ? -30.603 -2.465 35.680 1.00 64.19 72 GLU A N 1
ATOM 533 C CA . GLU A 1 72 ? -32.032 -2.166 35.904 1.00 64.19 72 GLU A CA 1
ATOM 534 C C . GLU A 1 72 ? -32.262 -0.926 36.798 1.00 64.19 72 GLU A C 1
ATOM 536 O O . GLU A 1 72 ? -33.362 -0.379 36.844 1.00 64.19 72 GLU A O 1
ATOM 541 N N . LYS A 1 73 ? -31.227 -0.450 37.505 1.00 74.00 73 LYS A N 1
ATOM 542 C CA . LYS A 1 73 ? -31.300 0.680 38.453 1.00 74.00 73 LYS A CA 1
ATOM 543 C C . LYS A 1 73 ? -30.582 1.947 37.977 1.00 74.00 73 LYS A C 1
ATOM 545 O O . LYS A 1 73 ? -30.515 2.911 38.741 1.00 74.00 73 LYS A O 1
ATOM 550 N N . LEU A 1 74 ? -30.022 1.959 36.767 1.00 73.50 74 LEU A N 1
ATOM 551 C CA . LEU A 1 74 ? -29.307 3.128 36.246 1.00 73.50 74 LEU A CA 1
ATOM 552 C C . LEU A 1 74 ? -30.274 4.280 35.924 1.00 73.50 74 LEU A C 1
ATOM 554 O O . LEU A 1 74 ? -31.361 4.065 35.390 1.00 73.50 74 LEU A O 1
ATOM 558 N N . ASP A 1 75 ? -29.856 5.515 36.228 1.00 87.25 75 ASP A N 1
ATOM 559 C CA . ASP A 1 75 ? -30.513 6.729 35.718 1.00 87.25 75 ASP A CA 1
ATOM 560 C C . ASP A 1 75 ? -30.480 6.677 34.177 1.00 87.25 75 ASP A C 1
ATOM 562 O O . ASP A 1 75 ? -29.409 6.410 33.619 1.00 87.25 75 ASP A O 1
ATOM 566 N N . PRO A 1 76 ? -31.602 6.943 33.481 1.00 87.38 76 PRO A N 1
ATOM 567 C CA . PRO A 1 76 ? -31.661 6.932 32.021 1.00 87.38 76 PRO A CA 1
ATOM 568 C C . PRO A 1 76 ? -30.524 7.708 31.342 1.00 87.38 76 PRO A C 1
ATOM 570 O O . PRO A 1 76 ? -29.959 7.226 30.372 1.00 87.38 76 PRO A O 1
ATOM 573 N N . ARG A 1 77 ? -30.092 8.846 31.901 1.00 91.19 77 ARG A N 1
ATOM 574 C CA . ARG A 1 77 ? -28.992 9.643 31.326 1.00 91.19 77 ARG A CA 1
ATOM 575 C C . ARG A 1 77 ? -27.637 8.945 31.412 1.00 91.19 77 ARG A C 1
ATOM 577 O O . ARG A 1 77 ? -26.800 9.113 30.536 1.00 91.19 77 ARG A O 1
ATOM 584 N N . ILE A 1 78 ? -27.407 8.191 32.488 1.00 90.81 78 ILE A N 1
ATOM 585 C CA . ILE A 1 78 ? -26.177 7.405 32.660 1.00 90.81 78 ILE A CA 1
ATOM 586 C C . ILE A 1 78 ? -26.177 6.246 31.666 1.00 90.81 78 ILE A C 1
ATOM 588 O O . ILE A 1 78 ? -25.133 5.914 31.113 1.00 90.81 78 ILE A O 1
ATOM 592 N N . LYS A 1 79 ? -27.347 5.647 31.432 1.00 91.06 79 LYS A N 1
ATOM 593 C CA . LYS A 1 79 ? -27.510 4.585 30.446 1.00 91.06 79 LYS A CA 1
ATOM 594 C C . LYS A 1 79 ? -27.215 5.083 29.027 1.00 91.06 79 LYS A C 1
ATOM 596 O O . LYS A 1 79 ? -26.406 4.460 28.350 1.00 91.06 79 LYS A O 1
ATOM 601 N N . ASP A 1 80 ? -27.777 6.225 28.637 1.00 91.94 80 ASP A N 1
ATOM 602 C CA . ASP A 1 80 ? -27.536 6.827 27.318 1.00 91.94 80 ASP A CA 1
ATOM 603 C C . ASP A 1 80 ? -26.038 7.124 27.095 1.00 91.94 80 ASP A C 1
ATOM 605 O O . ASP A 1 80 ? -25.477 6.804 26.050 1.00 91.94 80 ASP A O 1
ATOM 609 N N . GLU A 1 81 ? -25.348 7.679 28.098 1.00 95.31 81 GLU A N 1
ATOM 610 C CA . GLU A 1 81 ? -23.912 7.975 27.988 1.00 95.31 81 GLU A CA 1
ATOM 611 C C . GLU A 1 81 ? -23.051 6.703 27.898 1.00 95.31 81 GLU A C 1
ATOM 613 O O . GLU A 1 81 ? -22.055 6.668 27.175 1.00 95.31 81 GLU A O 1
ATOM 618 N N . LEU A 1 82 ? -23.438 5.633 28.599 1.00 95.31 82 LEU A N 1
ATOM 619 C CA . LEU A 1 82 ? -22.776 4.331 28.485 1.00 95.31 82 LEU A CA 1
ATOM 620 C C . LEU A 1 82 ? -22.979 3.708 27.102 1.00 95.31 82 LEU A C 1
ATOM 622 O O . LEU A 1 82 ? -22.051 3.099 26.571 1.00 95.31 82 LEU A O 1
ATOM 626 N N . GLU A 1 83 ? -24.163 3.864 26.510 1.00 95.12 83 GLU A N 1
ATOM 627 C CA . GLU A 1 83 ? -24.428 3.436 25.135 1.00 95.12 83 GLU A CA 1
ATOM 628 C C . GLU A 1 83 ? -23.536 4.208 24.152 1.00 95.12 83 GLU A C 1
ATOM 630 O O . GLU A 1 83 ? -22.811 3.573 23.384 1.00 95.12 83 GLU A O 1
ATOM 635 N N . HIS A 1 84 ? -23.452 5.540 24.259 1.00 97.12 84 HIS A N 1
ATOM 636 C CA . HIS A 1 84 ? -22.535 6.344 23.440 1.00 97.12 84 HIS A CA 1
ATOM 637 C C . HIS A 1 84 ? -21.064 5.939 23.614 1.00 97.12 84 HIS A C 1
ATOM 639 O O . HIS A 1 84 ? -20.322 5.855 22.634 1.00 97.12 84 HIS A O 1
ATOM 645 N N . LEU A 1 85 ? -20.622 5.667 24.847 1.00 97.75 85 LEU A N 1
ATOM 646 C CA . LEU A 1 85 ? -19.255 5.219 25.114 1.00 97.75 85 LEU A CA 1
ATOM 647 C C . LEU A 1 85 ? -18.975 3.859 24.467 1.00 97.75 85 LEU A C 1
ATOM 649 O O . LEU A 1 85 ? -17.905 3.657 23.887 1.00 97.75 85 LEU A O 1
ATOM 653 N N . ASN A 1 86 ? -19.924 2.929 24.550 1.00 97.25 86 ASN A N 1
ATOM 654 C CA . ASN A 1 86 ? -19.800 1.612 23.936 1.00 97.25 86 ASN A CA 1
ATOM 655 C C . ASN A 1 86 ? -19.782 1.707 22.405 1.00 97.25 86 ASN A C 1
ATOM 657 O O . ASN A 1 86 ? -18.961 1.046 21.768 1.00 97.25 86 ASN A O 1
ATOM 661 N N . GLU A 1 87 ? -20.621 2.560 21.815 1.00 98.38 87 GLU A N 1
ATOM 662 C CA . GLU A 1 87 ? -20.626 2.839 20.375 1.00 98.38 87 GLU A CA 1
ATOM 663 C C . GLU A 1 87 ? -19.303 3.451 19.911 1.00 98.38 87 GLU A C 1
ATOM 665 O O . GLU A 1 87 ? -18.689 2.951 18.968 1.00 98.38 87 GLU A O 1
ATOM 670 N N . ALA A 1 88 ? -18.813 4.480 20.607 1.00 98.31 88 ALA A N 1
ATOM 671 C CA . ALA A 1 88 ? -17.519 5.091 20.320 1.00 98.31 88 ALA A CA 1
ATOM 672 C C . ALA A 1 88 ? -16.373 4.074 20.439 1.00 98.31 88 ALA A C 1
ATOM 674 O O . ALA A 1 88 ? -15.478 4.046 19.597 1.00 98.31 88 ALA A O 1
ATOM 675 N N . SER A 1 89 ? -16.416 3.197 21.444 1.00 98.50 89 SER A N 1
ATOM 676 C CA . SER A 1 89 ? -15.408 2.147 21.631 1.00 98.50 89 SER A CA 1
ATOM 677 C C . SER A 1 89 ? -15.449 1.109 20.507 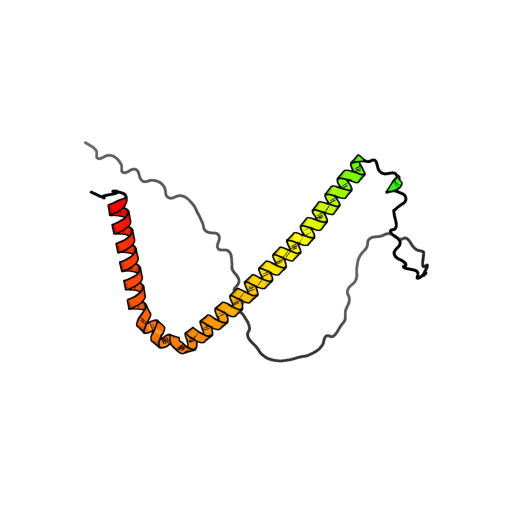1.00 98.50 89 SER A C 1
ATOM 679 O O . SER A 1 89 ? -14.406 0.698 19.996 1.00 98.50 89 SER A O 1
ATOM 681 N N . ALA A 1 90 ? -16.645 0.702 20.077 1.00 98.38 90 ALA A N 1
ATOM 682 C CA . ALA A 1 90 ? -16.808 -0.195 18.938 1.00 98.38 90 ALA A CA 1
ATOM 683 C C . ALA A 1 90 ? -16.289 0.443 17.641 1.00 98.38 90 ALA A C 1
ATOM 685 O O . ALA A 1 90 ? -15.630 -0.223 16.840 1.00 98.38 90 ALA A O 1
ATOM 686 N N . GLU A 1 91 ? -16.541 1.738 17.459 1.00 98.56 91 GLU A N 1
ATOM 687 C CA . GLU A 1 91 ? -16.067 2.498 16.310 1.00 98.56 91 GLU A CA 1
ATOM 688 C C . GLU A 1 91 ? -14.539 2.638 16.304 1.00 98.56 91 GLU A C 1
ATOM 690 O O . GLU A 1 91 ? -13.920 2.432 15.260 1.00 98.56 91 GLU A O 1
ATOM 695 N N . ILE A 1 92 ? -13.913 2.888 17.460 1.00 98.62 92 ILE A N 1
ATOM 696 C CA . ILE A 1 92 ? -12.448 2.878 17.605 1.00 98.62 92 ILE A CA 1
ATOM 697 C C . ILE A 1 92 ? -11.888 1.528 17.156 1.00 98.62 92 ILE A C 1
ATOM 699 O O . ILE A 1 92 ? -11.069 1.488 16.239 1.00 98.62 92 ILE A O 1
ATOM 703 N N . ASN A 1 93 ? -12.395 0.423 17.707 1.00 98.50 93 ASN A N 1
ATOM 704 C CA . ASN A 1 93 ? -11.928 -0.922 17.357 1.00 98.50 93 ASN A CA 1
ATOM 705 C C . ASN A 1 93 ? -12.081 -1.213 15.853 1.00 98.50 93 ASN A C 1
ATOM 707 O O . ASN A 1 93 ? -11.211 -1.817 15.221 1.00 98.50 93 ASN A O 1
ATOM 711 N N . ARG A 1 94 ? -13.190 -0.764 15.251 1.00 98.69 94 ARG A N 1
ATOM 712 C CA . ARG A 1 94 ? -13.444 -0.907 13.813 1.00 98.69 94 ARG A CA 1
ATOM 713 C C . ARG A 1 94 ? -12.424 -0.126 12.986 1.00 98.69 94 ARG A C 1
ATOM 715 O O . ARG A 1 94 ? -11.903 -0.654 12.002 1.00 98.69 94 ARG A O 1
ATOM 722 N N . LEU A 1 95 ? -12.166 1.127 13.349 1.00 98.69 95 LEU A N 1
ATOM 723 C CA . LEU A 1 95 ? -11.225 1.993 12.642 1.00 98.69 95 LEU A CA 1
ATOM 724 C C . LEU A 1 95 ? -9.783 1.504 12.789 1.00 98.69 95 LEU A C 1
ATOM 726 O O . LEU A 1 95 ? -9.038 1.535 11.811 1.00 98.69 95 LEU A O 1
ATOM 730 N N . GLU A 1 96 ? -9.402 1.003 13.962 1.00 98.75 96 GLU A N 1
ATOM 731 C CA . GLU A 1 96 ? -8.092 0.390 14.200 1.00 98.75 96 GLU A CA 1
ATOM 732 C C . GLU A 1 96 ? -7.870 -0.819 13.289 1.00 98.75 96 GLU A C 1
ATOM 734 O O . GLU A 1 96 ? -6.856 -0.886 12.591 1.00 98.75 96 GLU A O 1
ATOM 739 N N . LEU A 1 97 ? -8.859 -1.715 13.195 1.00 98.62 97 LEU A N 1
ATOM 740 C CA . LEU A 1 97 ? -8.790 -2.862 12.292 1.00 98.62 97 LEU A CA 1
ATOM 741 C C . LEU A 1 97 ? -8.650 -2.424 10.825 1.00 98.62 97 LEU A C 1
ATOM 743 O O . LEU A 1 97 ? -7.802 -2.938 10.096 1.00 98.62 97 LEU A O 1
ATOM 747 N N . GLN A 1 98 ? -9.440 -1.437 10.388 1.00 98.75 98 GLN A N 1
ATOM 748 C CA . GLN A 1 98 ? -9.355 -0.908 9.023 1.00 98.75 98 GLN A CA 1
ATOM 749 C C . GLN A 1 98 ? -8.004 -0.253 8.728 1.00 98.75 98 GLN A C 1
ATOM 751 O O . GLN A 1 98 ? -7.477 -0.386 7.620 1.00 98.75 98 GLN A O 1
ATOM 756 N N . LEU A 1 99 ? -7.436 0.454 9.703 1.00 98.81 99 LEU A N 1
ATOM 757 C CA . LEU A 1 99 ? -6.123 1.067 9.581 1.00 98.81 99 LEU A CA 1
ATOM 758 C C . LEU A 1 99 ? -5.034 0.004 9.424 1.00 98.81 99 LEU A C 1
ATOM 760 O O . LEU A 1 99 ? -4.158 0.148 8.566 1.00 98.81 99 LEU A O 1
ATOM 764 N N . ASP A 1 100 ? -5.091 -1.064 10.212 1.00 98.69 100 ASP A N 1
ATOM 765 C CA . ASP A 1 100 ? -4.128 -2.157 10.136 1.00 98.69 100 ASP A CA 1
ATOM 766 C C . ASP A 1 100 ? -4.245 -2.946 8.830 1.00 98.69 100 ASP A C 1
ATOM 768 O O . ASP A 1 100 ? -3.221 -3.239 8.199 1.00 98.69 100 ASP A O 1
ATOM 772 N N . ASP A 1 101 ? -5.463 -3.190 8.346 1.00 98.56 101 ASP A N 1
ATOM 773 C CA . ASP A 1 101 ? -5.705 -3.780 7.029 1.00 98.56 101 ASP A CA 1
ATOM 774 C C . ASP A 1 101 ? -5.157 -2.896 5.903 1.00 98.56 101 ASP A C 1
ATOM 776 O O . ASP A 1 101 ? -4.438 -3.382 5.021 1.00 98.56 101 ASP A O 1
ATOM 780 N N . ALA A 1 102 ? -5.411 -1.584 5.950 1.00 98.62 102 ALA A N 1
ATOM 781 C CA . ALA A 1 102 ? -4.892 -0.630 4.973 1.00 98.62 102 ALA A CA 1
ATOM 782 C C . ALA A 1 102 ? -3.356 -0.562 4.998 1.00 98.62 102 ALA A C 1
ATOM 784 O O . ALA A 1 102 ? -2.712 -0.603 3.947 1.00 98.62 102 ALA A O 1
ATOM 785 N N . ARG A 1 103 ? -2.739 -0.527 6.187 1.00 98.69 103 ARG A N 1
ATOM 786 C CA . ARG A 1 103 ? -1.274 -0.550 6.358 1.00 98.69 103 ARG A CA 1
ATOM 787 C C . ARG A 1 103 ? -0.666 -1.858 5.869 1.00 98.69 103 ARG A C 1
ATOM 789 O O . ARG A 1 103 ? 0.386 -1.855 5.227 1.00 98.69 103 ARG A O 1
ATOM 796 N N . SER A 1 104 ? -1.305 -2.986 6.167 1.00 98.69 104 SER A N 1
ATOM 797 C CA . SER A 1 104 ? -0.906 -4.307 5.678 1.00 98.69 104 SER A CA 1
ATOM 798 C C . SER A 1 104 ? -0.980 -4.367 4.152 1.00 98.69 104 SER A C 1
ATOM 800 O O . SER A 1 104 ? -0.008 -4.760 3.503 1.00 98.69 104 SER A O 1
ATOM 802 N N . GLY A 1 105 ? -2.083 -3.896 3.567 1.00 98.75 105 GLY A N 1
ATOM 803 C CA . GLY A 1 105 ? -2.268 -3.779 2.122 1.00 98.75 105 GLY A CA 1
ATOM 804 C C . GLY A 1 105 ? -1.209 -2.895 1.467 1.00 98.75 105 GLY A C 1
ATOM 805 O O . GLY A 1 105 ? -0.570 -3.316 0.504 1.00 98.75 105 GLY A O 1
ATOM 806 N N . TYR A 1 106 ? -0.947 -1.716 2.033 1.00 98.75 106 TYR A N 1
ATOM 807 C CA . TYR A 1 106 ? 0.093 -0.808 1.555 1.00 98.75 106 TYR A CA 1
ATOM 808 C C . TYR A 1 106 ? 1.475 -1.466 1.565 1.00 98.75 106 TYR A C 1
ATOM 810 O O . TYR A 1 106 ? 2.154 -1.467 0.539 1.00 98.75 106 TYR A O 1
ATOM 818 N N . ARG A 1 107 ? 1.873 -2.093 2.682 1.00 98.81 107 ARG A N 1
ATOM 819 C CA . ARG A 1 107 ? 3.158 -2.805 2.779 1.00 98.81 107 ARG A CA 1
ATOM 820 C C . ARG A 1 107 ? 3.274 -3.899 1.720 1.00 98.81 107 ARG A C 1
ATOM 822 O O . ARG A 1 107 ? 4.285 -3.961 1.029 1.00 98.81 107 ARG A O 1
ATOM 829 N N . LYS A 1 108 ? 2.226 -4.709 1.530 1.00 98.75 108 LYS A N 1
ATOM 830 C CA . LYS A 1 108 ? 2.192 -5.754 0.491 1.00 98.75 108 LYS A CA 1
ATOM 831 C C . LYS A 1 108 ? 2.386 -5.170 -0.910 1.00 98.75 108 LYS A C 1
ATOM 833 O O . LYS A 1 108 ? 3.220 -5.667 -1.663 1.00 98.75 108 LYS A O 1
ATOM 838 N N . ILE A 1 109 ? 1.646 -4.113 -1.253 1.00 98.69 109 ILE A N 1
ATOM 839 C CA . ILE A 1 109 ? 1.740 -3.456 -2.564 1.00 98.69 109 ILE A CA 1
ATOM 840 C C . ILE A 1 109 ? 3.128 -2.852 -2.765 1.00 98.69 109 ILE A C 1
ATOM 842 O O . ILE A 1 109 ? 3.711 -3.030 -3.833 1.00 98.69 109 ILE A O 1
ATOM 846 N N . LEU A 1 110 ? 3.671 -2.171 -1.755 1.00 98.50 110 LEU A N 1
ATOM 847 C CA . LEU A 1 110 ? 4.990 -1.553 -1.817 1.00 98.50 110 LEU A CA 1
ATOM 848 C C . LEU A 1 110 ? 6.075 -2.606 -2.057 1.00 98.50 110 LEU A C 1
ATOM 850 O O . LEU A 1 110 ? 6.860 -2.469 -2.994 1.00 98.50 110 LEU A O 1
ATOM 854 N N . THR A 1 111 ? 6.081 -3.682 -1.266 1.00 98.62 111 THR A N 1
ATOM 855 C CA . THR A 1 111 ? 7.052 -4.771 -1.408 1.00 98.62 111 THR A CA 1
ATOM 856 C C . THR A 1 111 ? 6.927 -5.463 -2.762 1.00 98.62 111 THR A C 1
ATOM 858 O O . THR A 1 111 ? 7.938 -5.664 -3.433 1.00 98.62 111 THR A O 1
ATOM 861 N N . GLU A 1 112 ? 5.713 -5.792 -3.211 1.00 98.50 112 GLU A N 1
ATOM 862 C CA . GLU A 1 112 ? 5.524 -6.456 -4.504 1.00 98.50 112 GLU A CA 1
ATOM 863 C C . GLU A 1 112 ? 5.904 -5.544 -5.678 1.00 98.50 112 GLU A C 1
ATOM 865 O O . GLU A 1 112 ? 6.522 -5.995 -6.643 1.00 98.50 112 GLU A O 1
ATOM 870 N N . SER A 1 113 ? 5.592 -4.251 -5.592 1.00 98.56 113 SER A N 1
ATOM 871 C CA . SER A 1 113 ? 5.961 -3.272 -6.619 1.00 98.56 113 SER A CA 1
ATOM 872 C C . SER A 1 113 ? 7.473 -3.078 -6.684 1.00 98.56 113 SER A C 1
ATOM 874 O O . SER A 1 113 ? 8.044 -3.120 -7.772 1.00 98.56 113 SER A O 1
ATOM 876 N N . ALA A 1 114 ? 8.137 -2.943 -5.532 1.00 98.38 114 ALA A N 1
ATOM 877 C CA . ALA A 1 114 ? 9.592 -2.865 -5.455 1.00 98.38 114 ALA A CA 1
ATOM 878 C C . ALA A 1 114 ? 10.250 -4.141 -6.001 1.00 98.38 114 ALA A C 1
ATOM 880 O O . ALA A 1 114 ? 11.190 -4.060 -6.788 1.00 98.38 114 ALA A O 1
ATOM 881 N N . ARG A 1 115 ? 9.718 -5.325 -5.666 1.00 98.38 115 ARG A N 1
ATOM 882 C CA . ARG A 1 115 ? 10.203 -6.609 -6.194 1.00 98.38 115 ARG A CA 1
ATOM 883 C C . ARG A 1 115 ? 10.104 -6.668 -7.719 1.00 98.38 115 ARG A C 1
ATOM 885 O O . ARG A 1 115 ? 11.081 -7.026 -8.374 1.00 98.38 115 ARG A O 1
ATOM 892 N N . LYS A 1 116 ? 8.956 -6.282 -8.288 1.00 98.25 116 LYS A N 1
ATOM 893 C CA . LYS A 1 116 ? 8.754 -6.211 -9.746 1.00 98.25 116 LYS A CA 1
ATOM 894 C C . LYS A 1 116 ? 9.706 -5.216 -10.405 1.00 98.25 116 LYS A C 1
ATOM 896 O O . LYS A 1 116 ? 10.326 -5.546 -11.413 1.00 98.25 116 LYS A O 1
ATOM 901 N N . LEU A 1 117 ? 9.857 -4.023 -9.827 1.00 97.25 117 LEU A N 1
ATOM 902 C CA . LEU A 1 117 ? 10.781 -3.006 -10.326 1.00 97.25 117 LEU A CA 1
ATOM 903 C C . LEU A 1 117 ? 12.221 -3.530 -10.329 1.00 97.25 117 LEU A C 1
ATOM 905 O O . LEU A 1 117 ? 12.908 -3.406 -11.337 1.00 97.25 117 LEU A O 1
ATOM 909 N N . ASN A 1 118 ? 12.655 -4.168 -9.241 1.00 97.12 118 ASN A N 1
ATOM 910 C CA . ASN A 1 118 ? 13.996 -4.733 -9.118 1.00 97.12 118 ASN A CA 1
ATOM 911 C C . ASN A 1 118 ? 14.240 -5.861 -10.128 1.00 97.12 118 ASN A C 1
ATOM 913 O O . ASN A 1 118 ? 15.317 -5.921 -10.715 1.00 97.12 118 ASN A O 1
ATOM 917 N N . ALA A 1 119 ? 13.241 -6.710 -10.384 1.00 96.94 119 ALA A N 1
ATOM 918 C CA . ALA A 1 119 ? 13.329 -7.756 -11.402 1.00 96.94 119 ALA A CA 1
ATOM 919 C C . ALA A 1 119 ? 13.476 -7.178 -12.822 1.00 96.94 119 ALA A C 1
ATOM 921 O O . ALA A 1 119 ? 14.301 -7.642 -13.605 1.00 96.94 119 ALA A O 1
ATOM 922 N N . HIS A 1 120 ? 12.719 -6.133 -13.161 1.00 95.94 120 HIS A N 1
ATOM 923 C CA . HIS A 1 120 ? 12.873 -5.466 -14.456 1.00 95.94 120 HIS A CA 1
ATOM 924 C C . HIS A 1 120 ? 14.178 -4.669 -14.552 1.00 95.94 120 HIS A C 1
ATOM 926 O O . HIS A 1 120 ? 14.807 -4.654 -15.608 1.00 95.94 120 HIS A O 1
ATOM 932 N N . SER A 1 121 ? 14.608 -4.041 -13.458 1.00 95.38 121 SER A N 1
ATOM 933 C CA . SER A 1 121 ? 15.870 -3.305 -13.374 1.00 95.38 121 SER A CA 1
ATOM 934 C C . SER A 1 121 ? 17.070 -4.228 -13.585 1.00 95.38 121 SER A C 1
ATOM 936 O O . SER A 1 121 ? 17.964 -3.901 -14.359 1.00 95.38 121 SER A O 1
ATOM 938 N N . SER A 1 122 ? 17.070 -5.426 -12.996 1.00 95.06 122 SER A N 1
ATOM 939 C CA . SER A 1 122 ? 18.139 -6.400 -13.237 1.00 95.06 122 SER A CA 1
ATOM 940 C C . SER A 1 122 ? 18.122 -6.949 -14.668 1.00 95.06 122 SER A C 1
ATOM 942 O O . SER A 1 122 ? 19.184 -7.143 -15.256 1.00 95.06 122 SER A O 1
ATOM 944 N N . GLN A 1 123 ? 16.940 -7.135 -15.268 1.00 96.31 123 GLN A N 1
ATOM 945 C CA . GLN A 1 123 ? 16.806 -7.613 -16.648 1.00 96.31 123 GLN A CA 1
ATOM 946 C C . GLN A 1 123 ? 17.206 -6.561 -17.701 1.00 96.31 123 GLN A C 1
ATOM 948 O O . GLN A 1 123 ? 17.790 -6.912 -18.726 1.00 96.31 123 GLN A O 1
ATOM 953 N N . LEU A 1 124 ? 16.869 -5.284 -17.487 1.00 96.06 124 LEU A N 1
ATOM 954 C CA . LEU A 1 124 ? 16.958 -4.214 -18.495 1.00 96.06 124 LEU A CA 1
ATOM 955 C C . LEU A 1 124 ? 17.861 -3.037 -18.086 1.00 96.06 124 LEU A C 1
ATOM 957 O O . LEU A 1 124 ? 17.951 -2.051 -18.821 1.00 96.06 124 LEU A O 1
ATOM 961 N N . GLY A 1 125 ? 18.552 -3.112 -16.949 1.00 94.56 125 GLY A N 1
ATOM 962 C CA . GLY A 1 125 ? 19.314 -1.996 -16.378 1.00 94.56 125 GLY A CA 1
ATOM 963 C C . GLY A 1 125 ? 20.283 -1.359 -17.373 1.00 94.56 125 GLY A C 1
ATOM 964 O O . GLY A 1 125 ? 20.263 -0.150 -17.576 1.00 94.56 125 GLY A O 1
ATOM 965 N N . GLY A 1 126 ? 21.044 -2.169 -18.115 1.00 95.12 126 GLY A N 1
ATOM 966 C CA . GLY A 1 126 ? 22.017 -1.662 -19.089 1.00 95.12 126 GLY A CA 1
ATOM 967 C C . GLY A 1 126 ? 21.417 -0.846 -20.244 1.00 95.12 126 GLY A C 1
ATOM 968 O O . GLY A 1 126 ? 22.042 0.113 -20.697 1.00 95.12 126 GLY A O 1
ATOM 969 N N . CYS A 1 127 ? 20.220 -1.188 -20.738 1.00 95.31 127 CYS A N 1
ATOM 970 C CA . CYS A 1 127 ? 19.545 -0.370 -21.753 1.00 95.31 127 CYS A CA 1
ATOM 971 C C . CYS A 1 127 ? 18.814 0.835 -21.146 1.00 95.31 127 CYS A C 1
ATOM 973 O O . CYS A 1 127 ? 18.746 1.877 -21.795 1.00 95.31 127 CYS A O 1
ATOM 975 N N . ILE A 1 128 ? 18.337 0.728 -19.902 1.00 95.88 128 ILE A N 1
ATOM 976 C CA . ILE A 1 128 ? 17.721 1.841 -19.170 1.00 95.88 128 ILE A CA 1
ATOM 977 C C . ILE A 1 128 ? 18.745 2.957 -18.931 1.00 95.88 128 ILE A C 1
ATOM 979 O O . ILE A 1 128 ? 18.467 4.107 -19.264 1.00 95.88 128 ILE A O 1
ATOM 983 N N . GLU A 1 129 ? 19.944 2.628 -18.440 1.00 95.81 129 GLU A N 1
ATOM 984 C CA . GLU A 1 129 ? 21.006 3.617 -18.191 1.00 95.81 129 GLU A CA 1
ATOM 985 C C . GLU A 1 129 ? 21.412 4.359 -19.472 1.00 95.81 129 GLU A C 1
ATOM 987 O O . GLU A 1 129 ? 21.566 5.578 -19.472 1.00 95.81 129 GLU A O 1
ATOM 992 N N . LYS A 1 130 ? 21.505 3.646 -20.602 1.00 96.94 130 LYS A N 1
ATOM 993 C CA . LYS A 1 130 ? 21.825 4.253 -21.906 1.00 96.94 130 LYS A CA 1
ATOM 994 C C . LYS A 1 130 ? 20.716 5.168 -22.424 1.00 96.94 130 LYS A C 1
ATOM 996 O O . LYS A 1 130 ? 21.002 6.155 -23.094 1.00 96.94 130 LYS A O 1
ATOM 1001 N N . ALA A 1 131 ? 19.458 4.836 -22.148 1.00 96.12 131 ALA A N 1
ATOM 1002 C CA . ALA A 1 131 ? 18.312 5.614 -22.603 1.00 96.12 131 ALA A CA 1
ATOM 1003 C C . ALA A 1 131 ? 18.007 6.823 -21.701 1.00 96.12 131 ALA A C 1
ATOM 1005 O O . ALA A 1 131 ? 17.400 7.790 -22.170 1.00 96.12 131 ALA A O 1
ATOM 1006 N N . ARG A 1 132 ? 18.422 6.793 -20.426 1.00 96.69 132 ARG A N 1
ATOM 1007 C CA . ARG A 1 132 ? 18.093 7.816 -19.420 1.00 96.69 132 ARG A CA 1
ATOM 1008 C C . ARG A 1 132 ? 18.398 9.256 -19.874 1.00 96.69 132 ARG A C 1
ATOM 1010 O O . ARG A 1 132 ? 17.462 10.057 -19.821 1.00 96.69 132 ARG A O 1
ATOM 1017 N N . PRO A 1 133 ? 19.588 9.593 -20.419 1.00 97.38 133 PRO A N 1
ATOM 1018 C CA . PRO A 1 133 ? 19.898 10.970 -20.822 1.00 97.38 133 PRO A CA 1
ATOM 1019 C C . PRO A 1 133 ? 18.913 11.546 -21.851 1.00 97.38 133 PRO A C 1
ATOM 1021 O O . PRO A 1 133 ? 18.516 12.707 -21.765 1.00 97.38 133 PRO A O 1
ATOM 1024 N N . TYR A 1 134 ? 18.467 10.725 -22.809 1.00 97.75 134 TYR A N 1
ATOM 1025 C CA . TYR A 1 134 ? 17.495 11.147 -23.818 1.00 97.75 134 TYR A CA 1
ATOM 1026 C C . TYR A 1 134 ? 16.130 11.470 -23.195 1.00 97.75 134 TYR A C 1
ATOM 1028 O O . TYR A 1 134 ? 15.535 12.508 -23.495 1.00 97.75 134 TYR A O 1
ATOM 1036 N N . TYR A 1 135 ? 15.617 10.599 -22.321 1.00 97.81 135 TYR A N 1
ATOM 1037 C CA . TYR A 1 135 ? 14.300 10.797 -21.712 1.00 97.81 135 TYR A CA 1
ATOM 1038 C C . TYR A 1 135 ? 14.282 11.940 -20.692 1.00 97.81 135 TYR A C 1
ATOM 1040 O O . TYR A 1 135 ? 13.273 12.642 -20.608 1.00 97.81 135 TYR A O 1
ATOM 1048 N N . GLU A 1 136 ? 15.379 12.176 -19.971 1.00 97.69 136 GLU A N 1
ATOM 1049 C CA . GLU A 1 136 ? 15.529 13.338 -19.088 1.00 97.69 136 GLU A CA 1
ATOM 1050 C C . GLU A 1 136 ? 15.503 14.650 -19.875 1.00 97.69 136 GLU A C 1
ATOM 1052 O O . GLU A 1 136 ? 14.697 15.532 -19.570 1.00 97.69 136 GLU A O 1
ATOM 1057 N N . ALA A 1 137 ? 16.296 14.748 -20.948 1.00 97.50 137 ALA A N 1
ATOM 1058 C CA . ALA A 1 137 ? 16.290 15.912 -21.831 1.00 97.50 137 ALA A CA 1
ATOM 1059 C C . ALA A 1 137 ? 14.904 16.143 -22.457 1.00 97.50 137 ALA A C 1
ATOM 1061 O O . ALA A 1 137 ? 14.411 17.270 -22.507 1.00 97.50 137 ALA A O 1
ATOM 1062 N N . ARG A 1 138 ? 14.224 15.067 -22.876 1.00 97.56 138 ARG A N 1
ATOM 1063 C CA . ARG A 1 138 ? 12.861 15.143 -23.422 1.00 97.56 138 ARG A CA 1
ATOM 1064 C C . ARG A 1 138 ? 11.841 15.614 -22.383 1.00 97.56 138 ARG A C 1
ATOM 1066 O O . ARG A 1 138 ? 10.936 16.372 -22.730 1.00 97.56 138 ARG A O 1
ATOM 1073 N N . ARG A 1 139 ? 11.963 15.171 -21.125 1.00 97.00 139 ARG A N 1
ATOM 1074 C CA . ARG A 1 139 ? 11.108 15.621 -20.016 1.00 97.00 139 ARG A CA 1
ATOM 1075 C C . ARG A 1 139 ? 11.285 17.122 -19.779 1.00 97.00 139 ARG A C 1
ATOM 1077 O O . ARG A 1 139 ? 10.283 17.826 -19.723 1.00 97.00 139 ARG A O 1
ATOM 1084 N N . LEU A 1 140 ? 12.531 17.598 -19.725 1.00 96.56 140 LEU A N 1
ATOM 1085 C CA . LEU A 1 140 ? 12.860 19.018 -19.554 1.00 96.56 140 LEU A CA 1
ATOM 1086 C C . LEU A 1 140 ? 12.338 19.874 -20.711 1.00 96.56 140 LEU A C 1
ATOM 1088 O O . LEU A 1 140 ? 11.702 20.896 -20.481 1.00 96.56 140 LEU A O 1
ATOM 1092 N N . ALA A 1 141 ? 12.537 19.441 -21.957 1.00 96.06 141 ALA A N 1
ATOM 1093 C CA . ALA A 1 141 ? 12.027 20.162 -23.120 1.00 96.06 141 ALA A CA 1
ATOM 1094 C C . ALA A 1 141 ? 10.497 20.289 -23.087 1.00 96.06 141 ALA A C 1
ATOM 1096 O O . ALA A 1 141 ? 9.955 21.352 -23.390 1.00 96.06 141 ALA A O 1
ATOM 1097 N N . LYS A 1 142 ? 9.795 19.223 -22.677 1.00 96.19 142 LYS A N 1
ATOM 1098 C CA . LYS A 1 142 ? 8.340 19.260 -22.505 1.00 96.19 142 LYS A CA 1
ATOM 1099 C C . LYS A 1 142 ? 7.933 20.223 -21.393 1.00 96.19 142 LYS A C 1
ATOM 1101 O O . LYS A 1 142 ? 6.991 20.973 -21.598 1.00 96.19 142 LYS A O 1
ATOM 1106 N N . GLU A 1 143 ? 8.637 20.220 -20.265 1.00 93.44 143 GLU A N 1
ATOM 1107 C CA . GLU A 1 143 ? 8.383 21.117 -19.133 1.00 93.44 143 GLU A CA 1
ATOM 1108 C C . GLU A 1 143 ? 8.569 22.588 -19.521 1.00 93.44 143 GLU A C 1
ATOM 1110 O O . GLU A 1 143 ? 7.678 23.400 -19.284 1.00 93.44 143 GLU A O 1
ATOM 1115 N N . VAL A 1 144 ? 9.661 22.918 -20.216 1.00 94.25 144 VAL A N 1
ATOM 1116 C CA . VAL A 1 144 ? 9.896 24.263 -20.761 1.00 94.25 144 VAL A CA 1
ATOM 1117 C C . VAL A 1 144 ? 8.818 24.631 -21.773 1.00 94.25 144 VAL A C 1
ATOM 1119 O O . VAL A 1 144 ? 8.287 25.734 -21.719 1.00 94.25 144 VAL A O 1
ATOM 1122 N N . HIS A 1 145 ? 8.440 23.724 -22.674 1.00 91.19 145 HIS A N 1
ATOM 1123 C CA . HIS A 1 145 ? 7.370 23.989 -23.632 1.00 91.19 145 HIS A CA 1
ATOM 1124 C C . HIS A 1 145 ? 6.029 24.247 -22.935 1.00 91.19 145 HIS A C 1
ATOM 1126 O O . HIS A 1 145 ? 5.358 25.221 -23.255 1.00 91.19 145 HIS A O 1
ATOM 1132 N N . THR A 1 146 ? 5.653 23.429 -21.948 1.00 92.56 146 THR A N 1
ATOM 1133 C CA . THR A 1 146 ? 4.431 23.657 -21.172 1.00 92.56 146 THR A CA 1
ATOM 1134 C C . THR A 1 146 ? 4.512 24.952 -20.385 1.00 92.56 146 THR A C 1
ATOM 1136 O O . THR A 1 146 ? 3.567 25.722 -20.425 1.00 92.56 146 THR A O 1
ATOM 1139 N N . HIS A 1 147 ? 5.640 25.235 -19.733 1.00 88.12 147 HIS A N 1
ATOM 1140 C CA . HIS A 1 147 ? 5.814 26.444 -18.939 1.00 88.12 147 HIS A CA 1
ATOM 1141 C C . HIS A 1 147 ? 5.738 27.690 -19.820 1.00 88.12 147 HIS A C 1
ATOM 1143 O O . HIS A 1 147 ? 4.958 28.591 -19.536 1.00 88.12 147 HIS A O 1
ATOM 1149 N N . THR A 1 148 ? 6.469 27.707 -20.937 1.00 88.75 148 THR A N 1
ATOM 1150 C CA . THR A 1 148 ? 6.410 28.789 -21.927 1.00 88.75 148 THR A CA 1
ATOM 1151 C C . THR A 1 148 ? 5.006 28.944 -22.494 1.00 88.75 148 THR A C 1
ATOM 1153 O O . THR A 1 148 ? 4.505 30.058 -22.514 1.00 88.75 148 THR A O 1
ATOM 1156 N N . HIS A 1 149 ? 4.329 27.863 -22.887 1.00 88.25 149 HIS A N 1
ATOM 1157 C CA . HIS A 1 149 ? 2.947 27.914 -23.363 1.00 88.25 149 HIS A CA 1
ATOM 1158 C C . HIS A 1 149 ? 2.003 28.501 -22.307 1.00 88.25 149 HIS A C 1
ATOM 1160 O O . HIS A 1 149 ? 1.305 29.466 -22.597 1.00 88.25 149 HIS A O 1
ATOM 1166 N N . THR A 1 150 ? 2.065 28.016 -21.063 1.00 86.00 150 THR A N 1
ATOM 1167 C CA . THR A 1 150 ? 1.264 28.562 -19.959 1.00 86.00 150 THR A CA 1
ATOM 1168 C C . THR A 1 150 ? 1.615 30.015 -19.645 1.00 86.00 150 TH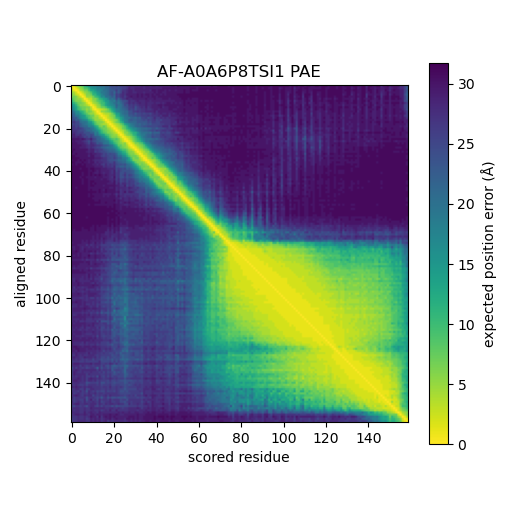R A C 1
ATOM 1170 O O . THR A 1 150 ? 0.729 30.799 -19.337 1.00 86.00 150 THR A O 1
ATOM 1173 N N . HIS A 1 151 ? 2.880 30.419 -19.752 1.00 84.44 151 HIS A N 1
ATOM 1174 C CA . HIS A 1 151 ? 3.330 31.799 -19.563 1.00 84.44 151 HIS A CA 1
ATOM 1175 C C . HIS A 1 151 ? 2.809 32.720 -20.676 1.00 84.44 151 HIS A C 1
ATOM 1177 O O . HIS A 1 151 ? 2.329 33.815 -20.393 1.00 84.44 151 HIS A O 1
ATOM 1183 N N . TRP A 1 152 ? 2.849 32.270 -21.936 1.00 84.25 152 TRP A N 1
ATOM 1184 C CA . TRP A 1 152 ? 2.243 32.981 -23.065 1.00 84.25 152 TRP A CA 1
ATOM 1185 C C . TRP A 1 152 ? 0.725 33.120 -22.901 1.00 84.25 152 TRP A C 1
ATOM 1187 O O . TRP A 1 152 ? 0.186 34.183 -23.190 1.00 84.25 152 TRP A O 1
ATOM 1197 N N . GLU A 1 153 ? 0.044 32.088 -22.399 1.00 78.94 153 GLU A N 1
ATOM 1198 C CA . GLU A 1 153 ? -1.404 32.116 -22.147 1.00 78.94 153 GLU A CA 1
ATOM 1199 C C . GLU A 1 153 ? -1.797 32.978 -20.940 1.00 78.94 153 GLU A C 1
ATOM 1201 O O . GLU A 1 153 ? -2.823 33.654 -20.971 1.00 78.94 153 GLU A O 1
ATOM 1206 N N . THR A 1 154 ? -0.986 32.985 -19.880 1.00 80.94 154 THR A N 1
ATOM 1207 C CA . THR A 1 154 ? -1.245 33.758 -18.651 1.00 80.94 154 THR A CA 1
ATOM 1208 C C . THR A 1 154 ? -0.717 35.194 -18.711 1.00 80.94 154 THR A C 1
ATOM 1210 O O . THR A 1 154 ? -0.969 35.973 -17.794 1.00 80.94 154 THR A O 1
ATOM 1213 N N . GLY A 1 155 ? -0.024 35.576 -19.791 1.00 71.00 155 GLY A N 1
ATOM 1214 C CA . GLY A 1 155 ? 0.405 36.954 -20.050 1.00 71.00 155 GLY A CA 1
ATOM 1215 C C . GLY A 1 155 ? 1.480 37.487 -19.096 1.00 71.00 155 GLY A C 1
ATOM 1216 O O . GLY A 1 155 ? 1.733 38.690 -19.083 1.00 71.00 155 GLY A O 1
ATOM 1217 N N . LEU A 1 156 ? 2.132 36.622 -18.313 1.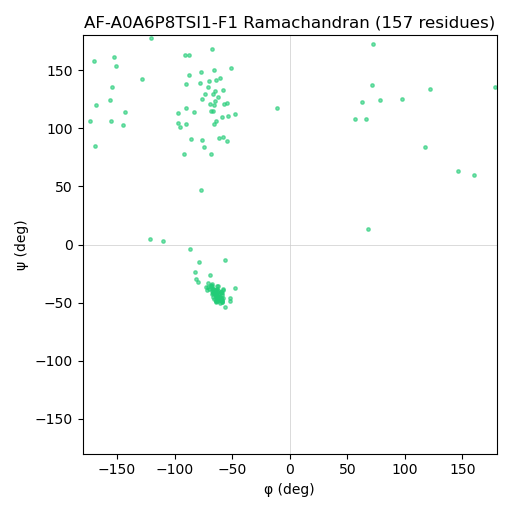00 65.56 156 LEU A N 1
ATOM 1218 C CA . LEU A 1 156 ? 3.182 36.979 -17.351 1.00 65.56 156 LEU A CA 1
ATOM 1219 C C . LEU A 1 156 ? 4.528 37.262 -18.036 1.00 65.56 156 LEU A C 1
ATOM 1221 O O . LEU A 1 156 ? 5.550 36.766 -17.596 1.00 65.56 156 LEU A O 1
ATOM 1225 N N . CYS A 1 157 ? 4.548 38.053 -19.110 1.00 56.25 157 CYS A N 1
ATOM 1226 C CA . CYS A 1 157 ? 5.779 38.399 -19.818 1.00 56.25 157 CYS A CA 1
ATOM 122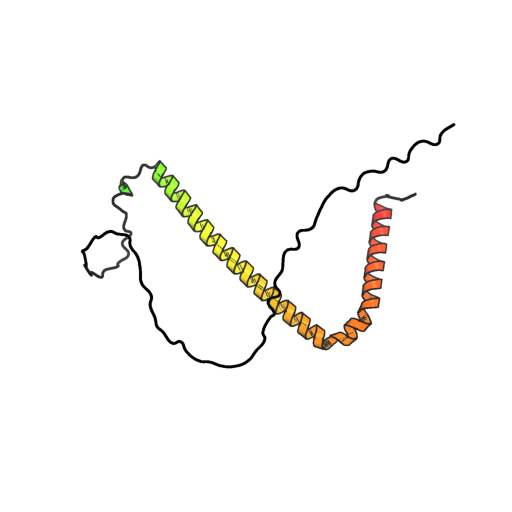7 C C . CYS A 1 157 ? 6.768 39.108 -18.873 1.00 56.25 157 CYS A C 1
ATOM 1229 O O . CYS A 1 157 ? 6.529 40.246 -18.468 1.00 56.25 157 CYS A O 1
ATOM 1231 N N . ILE A 1 158 ? 7.868 38.437 -18.512 1.00 59.62 158 ILE A N 1
ATOM 1232 C CA . ILE A 1 158 ? 9.019 39.082 -17.861 1.00 59.62 158 ILE A CA 1
ATOM 1233 C C . ILE A 1 158 ? 9.624 40.079 -18.876 1.00 59.62 158 ILE A C 1
ATOM 1235 O O . ILE A 1 158 ? 9.768 39.697 -20.042 1.00 59.62 158 ILE A O 1
ATOM 1239 N N . PRO A 1 159 ? 9.903 41.340 -18.479 1.00 60.75 159 PRO A N 1
ATOM 1240 C CA . PRO A 1 159 ? 10.448 42.377 -19.362 1.00 60.75 159 PRO A CA 1
ATOM 1241 C C . PRO A 1 159 ? 11.845 42.057 -19.905 1.00 60.75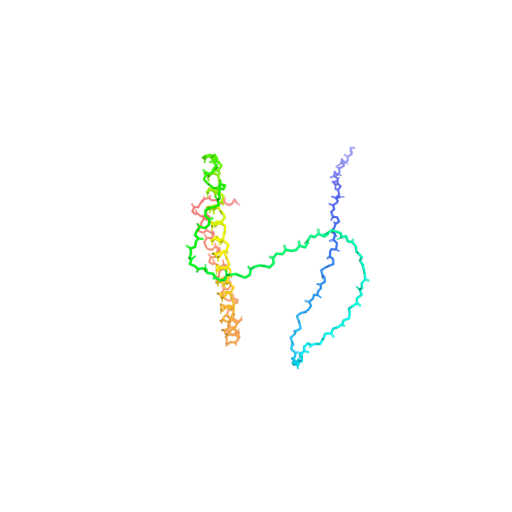 159 PRO A C 1
ATOM 1243 O O . PRO A 1 159 ? 12.616 41.356 -19.209 1.00 60.75 159 PRO A O 1
#

Organism: Gymnodraco acuticeps (NCBI:txid8218)

Radius of gyration: 35.49 Å; Cα contacts (8 Å, |Δi|>4): 7; chains: 1; bounding box: 66×90×76 Å

Mean predicted aligned error: 20.15 Å

Secondary structure (DSSP, 8-state):
-PPP---PPPP--------------------------------------------------S------TTGGGS-HHHHHHHHHHHHHHHHHHHHHHHHHHHHHHHHHHHHHHHHHHHHH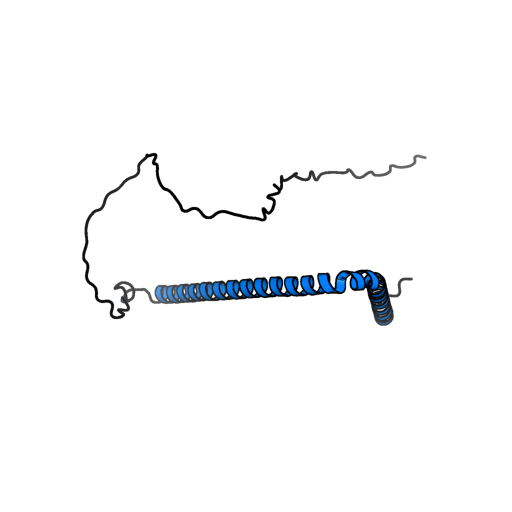HHHHHHHHHHHHHHHHHHHHHHHHHHHHHHHHHHT----

Foldseek 3Di:
DDDDDDDDDDDDDDDDDPDDPDDPDDDDDDDDDDDDDDDDDDDDDDDDDDDDDDDDDDDDDPPDPCCDPVVVVDDVVVVVVVVVVVVVVVVVVVVVVVVVVVVVVVVVCVVVVVVVVVVVCVVCVVVCVVCVVVVVVVVVVVVVVVVVVVCVVVVVDDD

InterPro domains:
  IPR007940 SH3-binding 5 [PF05276] (72-148)
  IPR007940 SH3-binding 5 [PTHR19423] (58-149)